Protein AF-A0A920DS34-F1 (afdb_monomer_lite)

Sequence (69 aa):
MRLIPHAQGTELELKAGKIKSGSLTVQVFEAKAPKEEYLKGLDEDLVKNAAKDLLVGSMTSAKINGNWE

Structure (mmCIF, N/CA/C/O backbone):
data_AF-A0A920DS34-F1
#
_entry.id   AF-A0A920DS34-F1
#
loop_
_atom_site.group_PDB
_atom_site.id
_atom_site.type_symbol
_atom_site.label_atom_id
_atom_site.label_alt_id
_atom_site.label_comp_id
_atom_site.label_asym_id
_atom_site.label_entity_id
_atom_site.label_seq_id
_atom_site.pdbx_PDB_ins_code
_atom_site.Cartn_x
_atom_site.Cartn_y
_atom_site.Cartn_z
_atom_site.occupancy
_atom_site.B_iso_or_equiv
_atom_site.auth_seq_id
_atom_site.auth_comp_id
_atom_site.auth_asym_id
_atom_site.auth_atom_id
_atom_site.pdbx_PDB_model_num
ATOM 1 N N . MET A 1 1 ? -9.768 -10.586 -6.265 1.00 60.53 1 MET A N 1
ATOM 2 C CA . MET A 1 1 ? -10.462 -9.824 -5.203 1.00 60.53 1 MET A CA 1
ATOM 3 C C . MET A 1 1 ? -9.727 -8.499 -5.049 1.00 60.53 1 MET A C 1
ATOM 5 O O . MET A 1 1 ? -8.510 -8.548 -4.971 1.00 60.53 1 MET A O 1
ATOM 9 N N . ARG A 1 2 ? -10.415 -7.350 -5.123 1.00 81.44 2 ARG A N 1
ATOM 10 C CA . ARG A 1 2 ? -9.802 -5.999 -5.058 1.00 81.44 2 ARG A CA 1
ATOM 11 C C . ARG A 1 2 ? -10.149 -5.236 -3.775 1.00 81.44 2 ARG A C 1
ATOM 13 O O . ARG A 1 2 ? -9.661 -4.136 -3.573 1.00 81.44 2 ARG A O 1
ATOM 20 N N . LEU A 1 3 ? -11.005 -5.816 -2.940 1.00 91.12 3 LEU A N 1
ATOM 21 C CA . LEU A 1 3 ? -11.575 -5.173 -1.764 1.00 91.12 3 LEU A CA 1
ATOM 22 C C . LEU A 1 3 ? -10.688 -5.396 -0.546 1.00 91.12 3 LEU A C 1
ATOM 24 O O . LEU A 1 3 ? -10.187 -6.507 -0.346 1.00 91.12 3 LEU A O 1
ATOM 28 N N . ILE A 1 4 ? -10.565 -4.363 0.281 1.00 90.38 4 ILE A N 1
ATOM 29 C CA . ILE A 1 4 ? -10.020 -4.476 1.629 1.00 90.38 4 ILE A CA 1
ATOM 30 C C . ILE A 1 4 ? -11.096 -5.155 2.497 1.00 90.38 4 ILE A C 1
ATOM 32 O O . ILE A 1 4 ? -12.224 -4.653 2.585 1.00 90.38 4 ILE A O 1
ATOM 36 N N . PRO A 1 5 ? -10.805 -6.316 3.114 1.00 86.44 5 PRO A N 1
ATOM 37 C CA . PRO A 1 5 ? -11.763 -6.995 3.980 1.00 86.44 5 PRO A CA 1
ATOM 38 C C . PRO A 1 5 ? -12.248 -6.080 5.106 1.00 86.44 5 PRO A C 1
ATOM 40 O O . PRO A 1 5 ? -11.471 -5.317 5.665 1.00 86.44 5 PRO A O 1
ATOM 43 N N . HIS A 1 6 ? -13.536 -6.168 5.442 1.00 85.06 6 HIS A N 1
ATOM 44 C CA . HIS A 1 6 ? -14.175 -5.393 6.519 1.00 85.06 6 HIS A CA 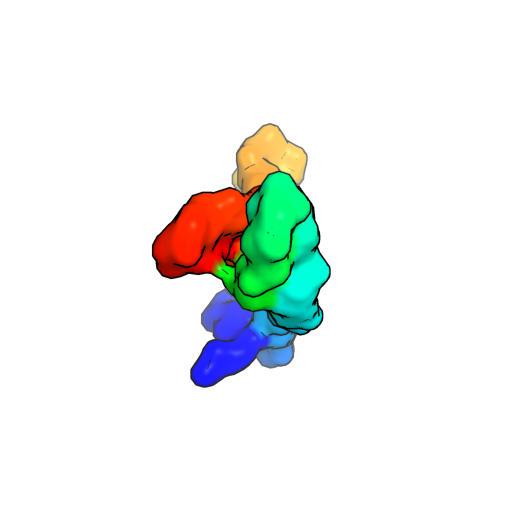1
ATOM 45 C C . HIS A 1 6 ? -14.177 -3.858 6.346 1.00 85.06 6 HIS A C 1
ATOM 47 O O . HIS A 1 6 ? -14.735 -3.158 7.185 1.00 85.06 6 HIS A O 1
ATOM 53 N N . ALA A 1 7 ? -13.698 -3.330 5.216 1.00 86.56 7 ALA A N 1
ATOM 54 C CA . ALA A 1 7 ? -13.655 -1.894 4.933 1.00 86.56 7 ALA A CA 1
ATOM 55 C C . ALA A 1 7 ? -14.873 -1.379 4.137 1.00 86.56 7 ALA A C 1
ATOM 57 O O . ALA A 1 7 ? -14.756 -0.457 3.344 1.00 86.56 7 ALA A O 1
ATOM 58 N N . GLN A 1 8 ? -16.061 -1.972 4.304 1.00 86.31 8 GLN A N 1
ATOM 59 C CA . GLN A 1 8 ? -17.316 -1.486 3.686 1.00 86.31 8 GLN A CA 1
ATOM 60 C C . GLN A 1 8 ? -17.255 -1.278 2.156 1.00 86.31 8 GLN A C 1
ATOM 62 O O . GLN A 1 8 ? -17.921 -0.403 1.611 1.00 86.31 8 GLN A O 1
ATOM 67 N N . GLY A 1 9 ? -16.477 -2.104 1.452 1.00 87.00 9 GLY A N 1
ATOM 68 C CA . GLY A 1 9 ? -16.362 -2.030 -0.004 1.00 87.00 9 GLY A CA 1
ATOM 69 C C . GLY A 1 9 ? -15.226 -1.145 -0.520 1.00 87.00 9 GLY A C 1
ATOM 70 O O . GLY A 1 9 ? -15.110 -1.000 -1.734 1.00 87.00 9 GLY A O 1
ATOM 71 N N . THR A 1 10 ? -14.372 -0.597 0.352 1.00 92.38 10 THR A N 1
ATOM 72 C CA . THR A 1 10 ? -13.159 0.109 -0.077 1.00 92.38 10 THR A CA 1
ATOM 73 C C . THR A 1 10 ? -12.234 -0.825 -0.866 1.00 92.38 10 THR A C 1
ATOM 75 O O . THR A 1 10 ? -11.951 -1.956 -0.453 1.00 92.38 10 THR A O 1
ATOM 78 N N . GLU A 1 11 ? -11.765 -0.357 -2.022 1.00 93.62 11 GLU A N 1
ATOM 79 C CA . GLU A 1 11 ? -10.818 -1.072 -2.878 1.00 93.62 11 GLU A CA 1
ATOM 80 C C . GLU A 1 11 ? -9.363 -0.739 -2.525 1.00 93.62 11 GLU A C 1
ATOM 82 O O . GLU A 1 11 ? -9.049 0.344 -2.035 1.00 93.62 11 GLU A O 1
ATOM 87 N N . LEU A 1 12 ? -8.465 -1.683 -2.811 1.00 93.56 12 LEU A N 1
ATOM 88 C CA . LEU A 1 12 ? -7.026 -1.445 -2.828 1.00 93.56 12 LEU A CA 1
ATOM 89 C C . LEU A 1 12 ? -6.687 -0.419 -3.911 1.00 93.56 12 LEU A C 1
ATOM 91 O O . LEU A 1 12 ? -7.133 -0.534 -5.056 1.00 93.56 12 LEU A O 1
ATOM 95 N N . GLU A 1 13 ? -5.813 0.525 -3.584 1.00 94.38 13 GLU A N 1
ATOM 96 C CA . GLU A 1 13 ? -5.184 1.361 -4.597 1.00 94.38 13 GLU A CA 1
ATOM 97 C C . GLU A 1 13 ? -4.188 0.500 -5.383 1.00 94.38 13 GLU A C 1
ATOM 99 O O . GLU A 1 13 ? -3.237 -0.030 -4.809 1.00 94.38 13 GLU A O 1
ATOM 104 N N . LEU A 1 14 ? -4.393 0.347 -6.693 1.00 94.31 14 LEU A N 1
ATOM 105 C CA . LEU A 1 14 ? -3.516 -0.452 -7.549 1.00 94.31 14 LEU A CA 1
ATOM 106 C C . LEU A 1 14 ? -2.969 0.387 -8.701 1.00 94.31 14 LEU A C 1
ATOM 108 O O . LEU A 1 14 ? -3.723 0.965 -9.485 1.00 94.31 14 LEU A O 1
ATOM 112 N N . LYS A 1 15 ? -1.644 0.408 -8.833 1.00 95.06 15 LYS A N 1
ATOM 113 C CA . LYS A 1 15 ? -0.929 1.055 -9.936 1.00 95.06 15 LYS A CA 1
ATOM 114 C C . LYS A 1 15 ? -0.032 0.041 -10.621 1.00 95.06 15 LYS A C 1
ATOM 116 O O . LYS A 1 15 ? 0.489 -0.864 -9.981 1.00 95.06 15 LYS A O 1
ATOM 121 N N . ALA A 1 16 ? 0.155 0.203 -11.925 1.00 94.88 16 ALA A N 1
ATOM 122 C CA . ALA A 1 16 ? 1.083 -0.598 -12.706 1.00 94.88 16 ALA A CA 1
ATOM 123 C C . ALA A 1 16 ? 1.757 0.264 -13.770 1.00 94.88 16 ALA A C 1
ATOM 125 O O . ALA A 1 16 ? 1.187 1.241 -14.258 1.00 94.88 16 ALA A O 1
ATOM 126 N N . GLY A 1 17 ? 2.983 -0.092 -14.131 1.00 94.44 17 GLY A N 1
ATOM 127 C CA . GLY A 1 17 ? 3.767 0.670 -15.086 1.00 94.44 17 GLY A CA 1
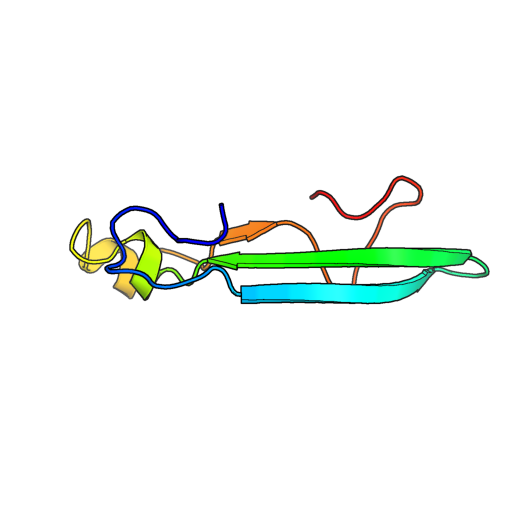ATOM 128 C C . GLY A 1 17 ? 5.104 0.023 -15.403 1.00 94.44 17 GLY A C 1
ATOM 129 O O . GLY A 1 17 ? 5.292 -1.187 -15.273 1.00 94.44 17 GLY A O 1
ATOM 130 N N . LYS A 1 18 ? 6.036 0.851 -15.872 1.00 92.94 18 LYS A N 1
ATOM 131 C CA . LYS A 1 18 ? 7.392 0.433 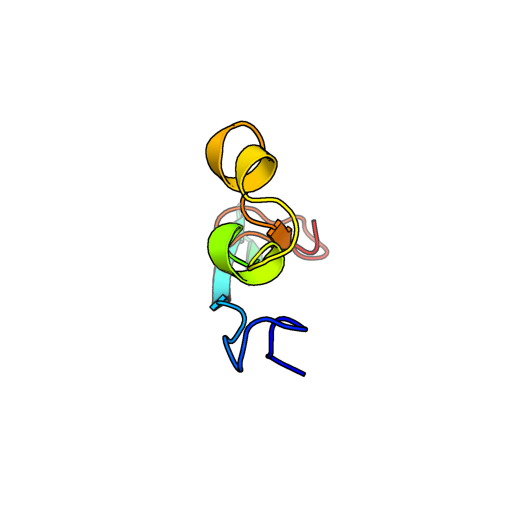-16.223 1.00 92.94 18 LYS A CA 1
ATOM 132 C C . LYS A 1 18 ? 8.397 1.447 -15.695 1.00 92.94 18 LYS A C 1
ATOM 134 O O . LYS A 1 18 ? 8.176 2.646 -15.848 1.00 92.94 18 LYS A O 1
ATOM 139 N N . ILE A 1 19 ? 9.512 0.966 -15.156 1.00 91.88 19 ILE A N 1
ATOM 140 C CA . ILE A 1 19 ? 10.662 1.798 -14.779 1.00 91.88 19 ILE A CA 1
ATOM 141 C C . ILE A 1 19 ? 11.907 1.384 -15.559 1.00 91.88 19 ILE A C 1
ATOM 143 O O . ILE A 1 19 ? 12.023 0.243 -16.014 1.00 91.88 19 ILE A O 1
ATOM 147 N N . LYS A 1 20 ? 12.849 2.318 -15.715 1.00 89.31 20 LYS A N 1
ATOM 148 C CA . LYS A 1 20 ? 14.175 2.027 -16.267 1.00 89.31 20 LYS A CA 1
ATOM 149 C C . LYS A 1 20 ? 15.141 1.692 -15.137 1.00 89.31 20 LYS A C 1
ATOM 151 O O . LYS A 1 20 ? 15.284 2.476 -14.207 1.00 89.31 20 LYS A O 1
ATOM 156 N N . SER A 1 21 ? 15.830 0.563 -15.260 1.00 83.25 21 SER A N 1
ATOM 157 C CA . SER A 1 21 ? 16.924 0.156 -14.378 1.00 83.25 21 SER A CA 1
ATOM 158 C C . SER A 1 21 ? 18.150 -0.153 -15.238 1.00 83.25 21 SER A C 1
ATOM 160 O O . SER A 1 21 ? 18.237 -1.198 -15.886 1.00 83.25 21 SER A O 1
ATOM 162 N N . GLY A 1 22 ? 19.056 0.823 -15.345 1.00 84.56 22 GLY A N 1
ATOM 163 C CA . GLY A 1 22 ? 20.140 0.803 -16.329 1.00 84.56 22 GLY A CA 1
ATOM 164 C C . GLY A 1 22 ? 19.607 0.756 -17.767 1.00 84.56 22 GLY A C 1
ATOM 165 O O . GLY A 1 22 ? 18.861 1.640 -18.190 1.00 84.56 22 GLY A O 1
ATOM 166 N N . SER A 1 23 ? 19.983 -0.281 -18.519 1.00 87.38 23 SER A N 1
ATOM 167 C CA . SER A 1 23 ? 19.492 -0.544 -19.882 1.00 87.38 23 SER A CA 1
ATOM 168 C C . SER A 1 23 ? 18.181 -1.338 -19.923 1.00 87.38 23 SER A C 1
ATOM 170 O O . SER A 1 23 ? 17.579 -1.472 -20.989 1.00 87.38 23 SER A O 1
ATOM 172 N N . LEU A 1 24 ? 17.724 -1.867 -18.784 1.00 86.06 24 LEU A N 1
ATOM 173 C CA . LEU A 1 24 ? 16.544 -2.720 -18.706 1.00 86.06 24 LEU A CA 1
ATOM 174 C C . LEU A 1 24 ? 15.287 -1.894 -18.432 1.00 86.06 24 LEU A C 1
ATOM 176 O O . LEU A 1 24 ? 15.290 -0.947 -17.646 1.00 86.06 24 LEU A O 1
ATOM 180 N N . THR A 1 25 ? 14.185 -2.288 -19.068 1.00 89.69 25 THR A N 1
ATOM 181 C CA . THR A 1 25 ? 12.843 -1.805 -18.730 1.00 89.69 25 THR A CA 1
ATOM 182 C C . THR A 1 25 ? 12.136 -2.889 -17.934 1.00 89.69 25 THR A C 1
ATOM 184 O O . THR A 1 25 ? 11.911 -3.982 -18.453 1.00 89.69 25 THR A O 1
ATOM 187 N N . VAL A 1 26 ? 11.785 -2.589 -16.687 1.00 90.12 26 VAL A N 1
ATOM 188 C CA . VAL A 1 26 ? 11.170 -3.544 -15.760 1.00 90.12 26 VAL A CA 1
ATOM 189 C C . VAL A 1 26 ? 9.705 -3.178 -15.564 1.00 90.12 26 VAL A C 1
ATOM 191 O O . VAL A 1 26 ? 9.370 -2.004 -15.412 1.00 90.12 26 VAL A O 1
ATOM 194 N N . GLN A 1 27 ? 8.832 -4.182 -15.607 1.00 92.25 27 GLN A N 1
ATOM 195 C CA . GLN A 1 27 ? 7.413 -4.027 -15.293 1.00 92.25 27 GLN A CA 1
ATOM 196 C C . GLN A 1 27 ? 7.244 -3.976 -13.778 1.00 92.25 27 GLN A C 1
ATOM 198 O O . GLN A 1 27 ? 7.816 -4.804 -13.071 1.00 92.25 27 GLN A O 1
ATOM 203 N N . VAL A 1 28 ? 6.471 -3.005 -13.305 1.00 94.00 28 VAL A N 1
ATOM 204 C CA . VAL A 1 28 ? 6.246 -2.764 -11.881 1.00 94.00 28 VAL A CA 1
ATOM 205 C C . VAL A 1 28 ? 4.769 -2.599 -11.586 1.00 94.00 28 VAL A C 1
ATOM 207 O O . VAL A 1 28 ? 4.005 -2.126 -12.431 1.00 94.00 28 VAL A O 1
ATOM 210 N N . PHE A 1 29 ? 4.381 -2.954 -10.370 1.00 95.12 29 PHE A N 1
ATOM 211 C CA . PHE A 1 29 ? 3.097 -2.588 -9.791 1.00 95.12 29 PHE A CA 1
ATOM 212 C C . PHE A 1 29 ? 3.257 -2.166 -8.330 1.00 95.12 29 PHE A C 1
ATOM 214 O O . PHE A 1 29 ? 4.248 -2.493 -7.686 1.00 95.12 29 PHE A O 1
ATOM 221 N N . GLU A 1 30 ? 2.278 -1.446 -7.809 1.00 94.75 30 GLU A N 1
ATOM 222 C CA . GLU A 1 30 ? 2.179 -1.115 -6.393 1.00 94.75 30 GLU A CA 1
ATOM 223 C C . GLU A 1 30 ? 0.726 -1.290 -5.978 1.00 94.75 30 GLU A C 1
ATOM 225 O O . GLU A 1 30 ? -0.175 -0.711 -6.594 1.00 94.75 30 GLU A O 1
ATOM 230 N N . ALA A 1 31 ? 0.509 -2.126 -4.968 1.00 94.19 31 ALA A N 1
ATOM 231 C CA . ALA A 1 31 ? -0.769 -2.263 -4.296 1.00 94.19 31 ALA A CA 1
ATOM 232 C C . ALA A 1 31 ? -0.669 -1.596 -2.926 1.00 94.19 31 ALA A C 1
ATOM 234 O O . ALA A 1 31 ? 0.258 -1.876 -2.165 1.00 94.19 31 ALA A O 1
ATOM 235 N N . LYS A 1 32 ? -1.633 -0.735 -2.608 1.00 94.81 32 LYS A N 1
ATOM 236 C CA . LYS A 1 32 ? -1.685 0.010 -1.355 1.00 94.81 32 LYS A CA 1
ATOM 237 C C . LYS A 1 32 ? -3.020 -0.209 -0.644 1.00 94.81 32 LYS A C 1
ATOM 239 O O . LYS A 1 32 ? -4.087 -0.040 -1.236 1.00 94.81 32 LYS A O 1
ATOM 244 N N . ALA A 1 33 ? -2.944 -0.536 0.645 1.00 95.25 33 ALA A N 1
ATOM 245 C CA . ALA A 1 33 ? -4.068 -0.520 1.574 1.00 95.25 33 ALA A CA 1
ATOM 246 C C . ALA A 1 33 ? -3.851 0.594 2.617 1.00 95.25 33 ALA A C 1
ATOM 248 O O . ALA A 1 33 ?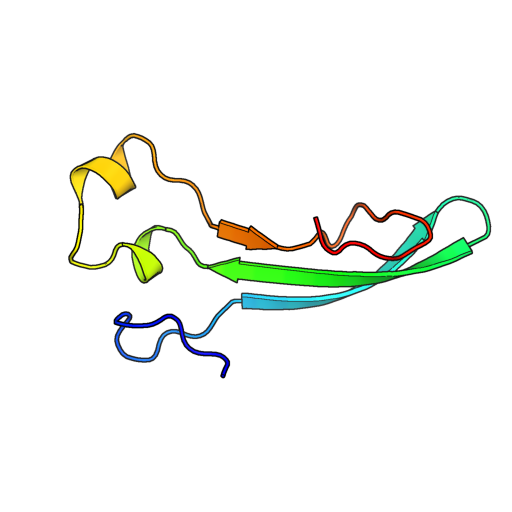 -2.928 0.478 3.433 1.00 95.25 33 ALA A O 1
ATOM 249 N N . PRO A 1 34 ? -4.667 1.664 2.610 1.00 9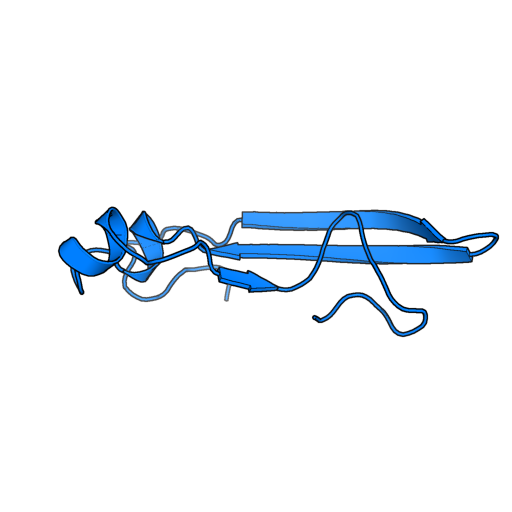4.06 34 PRO A N 1
ATOM 250 C CA . PRO A 1 34 ? -4.582 2.722 3.611 1.00 94.06 34 PRO A CA 1
ATOM 251 C C . PRO A 1 34 ? -4.872 2.191 5.015 1.00 94.06 34 PRO A C 1
ATOM 253 O O . PRO A 1 34 ? -5.808 1.407 5.208 1.00 94.06 34 PRO A O 1
ATOM 256 N N . LYS A 1 35 ? -4.090 2.623 6.005 1.00 94.25 35 LYS A N 1
ATOM 257 C CA . LYS A 1 35 ? -4.258 2.176 7.398 1.00 94.25 35 LYS A CA 1
ATOM 258 C C . LYS A 1 35 ? -5.604 2.530 8.004 1.00 94.25 35 LYS A C 1
ATOM 260 O O . LYS A 1 35 ? -6.139 1.749 8.782 1.00 94.25 35 LYS A O 1
ATOM 265 N N . GLU A 1 36 ? -6.177 3.657 7.605 1.00 93.19 36 GLU A N 1
ATOM 266 C CA . GLU A 1 36 ? -7.498 4.104 8.037 1.00 93.19 36 GLU A CA 1
ATOM 267 C C . GLU A 1 36 ? -8.601 3.143 7.571 1.00 93.19 36 GLU A C 1
ATOM 269 O O . GLU A 1 36 ? -9.641 3.040 8.217 1.00 93.19 36 GLU A O 1
ATOM 274 N N . GLU A 1 37 ? -8.359 2.413 6.479 1.00 93.75 37 GLU A N 1
ATOM 275 C CA . GLU A 1 37 ? -9.329 1.515 5.858 1.00 93.75 37 GLU A CA 1
ATOM 276 C C . GLU A 1 37 ? -9.172 0.079 6.360 1.00 93.75 37 GLU A C 1
ATOM 278 O O . GLU A 1 37 ? -10.157 -0.532 6.773 1.00 93.75 37 GLU A O 1
ATOM 283 N N . TYR A 1 38 ? -7.949 -0.469 6.391 1.00 91.56 38 TYR A N 1
ATOM 284 C CA . TYR A 1 38 ? -7.756 -1.858 6.834 1.00 91.56 38 TYR A CA 1
ATOM 285 C C . TYR A 1 38 ? -7.816 -2.032 8.364 1.00 91.56 38 TYR A C 1
ATOM 287 O O . TYR A 1 38 ? -8.039 -3.148 8.831 1.00 91.56 38 TYR A O 1
ATOM 295 N N . LEU A 1 39 ? -7.654 -0.956 9.147 1.00 93.19 39 LEU A N 1
ATOM 296 C CA . LEU A 1 39 ? -7.866 -0.954 10.607 1.00 93.19 39 LEU A CA 1
ATOM 297 C C . LEU A 1 39 ? -9.204 -0.330 11.023 1.00 93.19 39 LEU A C 1
ATOM 299 O O . LEU A 1 39 ? -9.439 -0.113 12.215 1.00 93.19 39 LEU A O 1
ATOM 303 N N . LYS A 1 40 ? -10.089 -0.030 10.069 1.00 90.12 40 LYS A N 1
ATOM 304 C CA . LYS A 1 40 ? -11.367 0.633 10.335 1.00 90.12 40 LYS A CA 1
ATOM 305 C C . LYS A 1 40 ? -12.196 -0.158 11.349 1.00 90.12 40 LYS A C 1
ATOM 307 O O . LYS A 1 40 ? -12.616 -1.281 11.084 1.00 90.12 40 LYS A O 1
ATOM 312 N N . GLY A 1 41 ? -12.446 0.446 12.510 1.00 88.38 41 GLY A N 1
ATOM 313 C CA . GLY A 1 41 ? -13.210 -0.173 13.597 1.00 88.38 41 GLY A CA 1
ATOM 314 C C . GLY A 1 41 ? -12.481 -1.289 14.357 1.00 88.38 41 GLY A C 1
ATOM 315 O O . GLY A 1 41 ? -13.124 -1.970 15.151 1.00 88.38 41 GLY A O 1
ATOM 316 N N . LEU A 1 42 ? -11.177 -1.485 14.126 1.00 89.69 42 LEU A N 1
ATOM 317 C CA . LEU A 1 42 ? -10.357 -2.464 14.847 1.00 89.69 42 LEU A CA 1
ATOM 318 C C . LEU A 1 42 ? -9.510 -1.810 15.941 1.00 89.69 42 LEU A C 1
ATOM 320 O O . LEU A 1 42 ? -9.562 -2.252 17.084 1.00 89.69 42 LEU A O 1
ATOM 324 N N . ASP A 1 43 ? -8.733 -0.777 15.600 1.00 87.94 43 ASP A N 1
ATOM 325 C CA . ASP A 1 43 ? -7.774 -0.179 16.537 1.00 87.94 43 ASP A CA 1
ATOM 326 C C . ASP A 1 43 ? -7.467 1.288 16.180 1.00 87.94 43 ASP A C 1
ATOM 328 O O . ASP A 1 43 ? -6.554 1.600 15.410 1.00 87.94 43 ASP A O 1
ATOM 332 N N . GLU A 1 44 ? -8.274 2.210 16.715 1.00 90.25 44 GLU A N 1
ATOM 333 C CA . GLU A 1 44 ? -8.142 3.647 16.438 1.00 90.25 44 GLU A CA 1
ATOM 334 C C . GLU A 1 44 ? -6.838 4.250 16.972 1.00 90.25 44 GLU A C 1
ATOM 336 O O . GLU A 1 44 ? -6.292 5.182 16.371 1.00 90.25 44 GLU A O 1
ATOM 341 N N . ASP A 1 45 ? -6.340 3.736 18.096 1.00 93.25 45 ASP A N 1
ATOM 342 C CA . ASP A 1 45 ? -5.106 4.219 18.704 1.00 93.25 45 ASP A CA 1
ATOM 343 C C . ASP A 1 45 ? -3.902 3.787 17.869 1.00 93.25 45 ASP A C 1
ATOM 345 O O . ASP A 1 45 ? -2.997 4.591 17.623 1.00 93.25 45 ASP A O 1
ATOM 349 N N . LEU A 1 46 ? -3.912 2.560 17.347 1.00 91.69 46 LEU A N 1
ATOM 350 C CA . LEU A 1 46 ? -2.890 2.083 16.424 1.00 91.69 46 LEU A CA 1
ATOM 351 C C . LEU A 1 46 ? -2.869 2.902 15.125 1.00 91.69 46 LEU A C 1
ATOM 353 O O . LEU A 1 46 ? -1.785 3.304 14.690 1.00 91.69 46 LEU A O 1
ATOM 357 N N . VAL A 1 47 ? -4.035 3.210 14.537 1.00 92.31 47 VAL A N 1
ATOM 358 C CA . VAL A 1 47 ? -4.150 4.060 13.330 1.00 92.31 47 VAL A CA 1
ATOM 359 C C . VAL A 1 47 ? -3.475 5.418 13.537 1.00 92.31 47 VAL A C 1
ATOM 361 O O . VAL A 1 47 ? -2.692 5.862 12.686 1.00 92.31 47 VAL A O 1
ATOM 364 N N . LYS A 1 48 ? -3.752 6.062 14.678 1.00 91.88 48 LYS A N 1
ATOM 365 C CA . LYS A 1 48 ? -3.245 7.401 15.010 1.00 91.88 48 LYS A CA 1
ATOM 366 C C . LYS A 1 48 ? -1.749 7.403 15.310 1.00 91.88 48 LYS A C 1
ATOM 368 O O . LYS A 1 48 ? -1.050 8.312 14.870 1.00 91.88 48 LYS A O 1
ATOM 373 N N . ASN A 1 49 ? -1.259 6.400 16.037 1.00 93.25 49 ASN A N 1
ATOM 374 C CA . ASN A 1 49 ? 0.041 6.506 16.697 1.00 93.25 49 ASN A CA 1
ATOM 375 C C . ASN A 1 49 ? 1.174 5.718 16.027 1.00 93.25 49 ASN A C 1
ATOM 377 O O . ASN A 1 49 ? 2.328 6.122 16.160 1.00 93.25 49 ASN A O 1
ATOM 381 N N . ALA A 1 50 ? 0.895 4.608 15.331 1.00 91.25 50 ALA A N 1
ATOM 382 C CA . ALA A 1 50 ? 1.980 3.722 14.883 1.00 91.25 50 ALA A CA 1
ATOM 383 C C . ALA A 1 50 ? 1.759 2.998 13.547 1.00 91.25 50 ALA A C 1
ATOM 385 O O . ALA A 1 50 ? 2.742 2.618 12.905 1.00 91.25 50 ALA A O 1
ATOM 386 N N . ALA A 1 51 ? 0.517 2.810 13.094 1.00 94.19 51 ALA A N 1
ATOM 387 C CA . ALA A 1 51 ? 0.261 2.126 11.834 1.00 94.19 51 ALA A CA 1
ATOM 388 C C . ALA A 1 51 ? 0.769 2.920 10.625 1.00 94.19 51 ALA A C 1
ATOM 390 O O . ALA A 1 51 ? 0.803 4.159 10.601 1.00 94.19 51 ALA A O 1
ATOM 391 N N . LYS A 1 52 ? 1.111 2.159 9.589 1.00 95.00 52 LYS A N 1
ATOM 392 C CA . LYS A 1 52 ? 1.494 2.631 8.261 1.00 95.00 52 LYS A CA 1
ATOM 393 C C . LYS A 1 52 ? 0.599 1.958 7.237 1.00 95.00 52 LYS A C 1
ATOM 395 O O . LYS A 1 52 ? 0.075 0.881 7.499 1.00 95.00 52 LYS A O 1
ATOM 400 N N . ASP A 1 53 ? 0.479 2.573 6.073 1.00 95.00 53 ASP A N 1
ATOM 401 C CA . ASP A 1 53 ? -0.164 1.926 4.937 1.00 95.00 53 ASP A CA 1
ATOM 402 C C . ASP A 1 53 ? 0.563 0.619 4.610 1.00 95.00 53 ASP A C 1
ATOM 404 O O . ASP A 1 53 ? 1.797 0.552 4.653 1.00 95.00 53 ASP A O 1
ATOM 408 N N . LEU A 1 54 ? -0.203 -0.421 4.287 1.00 93.62 54 LEU A N 1
ATOM 409 C CA . LEU A 1 54 ? 0.374 -1.659 3.784 1.00 93.62 54 LEU A CA 1
ATOM 410 C C . LEU A 1 54 ? 0.628 -1.480 2.294 1.00 93.62 54 LEU A C 1
ATOM 412 O O . LEU A 1 54 ? -0.280 -1.136 1.535 1.00 93.62 54 LEU A O 1
ATOM 416 N N . LEU A 1 55 ? 1.873 -1.705 1.895 1.00 93.94 55 LEU A N 1
ATOM 417 C CA . LEU A 1 55 ? 2.341 -1.570 0.525 1.00 93.94 55 LEU A CA 1
ATOM 418 C C . LEU A 1 55 ? 2.917 -2.911 0.081 1.00 93.94 55 LEU A C 1
ATOM 420 O O . LEU A 1 55 ? 3.616 -3.566 0.853 1.00 93.94 55 LEU A O 1
ATOM 424 N N . VAL A 1 56 ? 2.616 -3.304 -1.152 1.00 93.50 56 VAL A N 1
ATOM 425 C CA . VAL A 1 56 ? 3.275 -4.417 -1.837 1.00 93.50 56 VAL A CA 1
ATOM 426 C C . VAL A 1 56 ? 3.739 -3.917 -3.188 1.00 93.50 56 VAL A C 1
ATOM 428 O O . VAL A 1 56 ? 2.936 -3.422 -3.987 1.00 93.50 56 VAL A O 1
ATOM 431 N N . GLY A 1 57 ? 5.029 -4.078 -3.438 1.00 93.44 57 GLY A N 1
ATOM 432 C CA . GLY A 1 57 ? 5.684 -3.546 -4.607 1.00 93.44 57 GLY A CA 1
ATOM 433 C C . GLY A 1 57 ? 5.872 -2.044 -4.586 1.00 93.44 57 GLY A C 1
ATOM 434 O O . GLY A 1 57 ? 5.515 -1.331 -3.650 1.00 93.44 57 GLY A O 1
ATOM 435 N 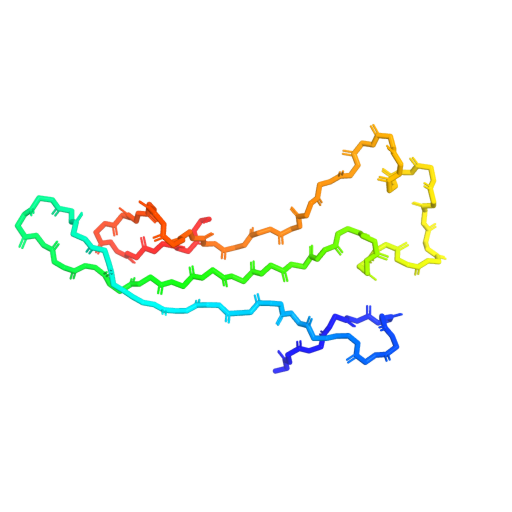N . SER A 1 58 ? 6.517 -1.566 -5.642 1.00 92.69 58 SER A N 1
ATOM 436 C CA . SER A 1 58 ? 6.961 -0.183 -5.755 1.00 92.69 58 SER A CA 1
ATOM 437 C C . SER A 1 58 ? 6.920 0.299 -7.194 1.00 92.69 58 SER A C 1
ATOM 439 O O . SER A 1 58 ? 7.479 -0.329 -8.094 1.00 92.69 58 SER A O 1
ATOM 441 N N . MET A 1 59 ? 6.338 1.478 -7.408 1.00 93.62 59 MET A N 1
ATOM 442 C CA . MET A 1 59 ? 6.376 2.148 -8.713 1.00 93.62 59 MET A CA 1
ATOM 443 C C . MET A 1 59 ? 7.739 2.772 -9.054 1.00 93.62 59 MET A C 1
ATOM 445 O O . MET A 1 59 ? 7.896 3.304 -10.152 1.00 93.62 59 MET A O 1
ATOM 449 N N . THR A 1 60 ? 8.713 2.747 -8.140 1.00 91.12 60 THR A N 1
ATOM 450 C CA . THR A 1 60 ? 10.006 3.443 -8.288 1.00 91.12 60 THR A CA 1
ATOM 451 C C . THR A 1 60 ? 11.220 2.534 -8.121 1.00 91.12 60 THR A C 1
ATOM 453 O O . THR A 1 60 ? 12.310 2.904 -8.553 1.00 91.12 60 THR A O 1
ATOM 456 N N . SER A 1 61 ? 11.046 1.344 -7.545 1.00 87.12 61 SER A N 1
ATOM 457 C CA . SER A 1 61 ? 12.113 0.373 -7.315 1.00 87.12 61 SER A CA 1
ATOM 458 C C . SER A 1 61 ? 11.703 -1.018 -7.787 1.00 87.12 61 SER A C 1
ATOM 460 O O . SER A 1 61 ? 10.569 -1.447 -7.592 1.00 87.12 61 SER A O 1
ATOM 462 N N . ALA A 1 62 ? 12.637 -1.736 -8.410 1.00 85.88 62 ALA A N 1
ATOM 463 C CA . ALA A 1 62 ? 12.440 -3.115 -8.835 1.00 85.88 62 ALA A CA 1
ATOM 464 C C . ALA A 1 62 ? 13.770 -3.867 -8.895 1.00 85.88 62 ALA A C 1
ATOM 466 O O . ALA A 1 62 ? 14.805 -3.301 -9.258 1.00 85.88 62 ALA A O 1
ATOM 467 N N . LYS A 1 63 ? 13.721 -5.166 -8.604 1.00 80.50 63 LYS A N 1
ATOM 468 C CA . LYS A 1 63 ? 14.797 -6.115 -8.897 1.00 80.50 63 LYS A CA 1
ATOM 469 C C . LYS A 1 63 ? 14.597 -6.694 -10.301 1.00 80.50 63 LYS A C 1
ATOM 471 O O . LYS A 1 63 ? 13.551 -6.531 -10.928 1.00 80.50 63 LYS A O 1
ATOM 476 N N . ILE A 1 64 ? 15.615 -7.384 -10.816 1.00 70.19 64 ILE A N 1
ATOM 477 C CA . ILE A 1 64 ? 15.597 -7.965 -12.174 1.00 70.19 64 ILE A CA 1
ATOM 478 C C . ILE A 1 64 ? 14.448 -8.977 -12.337 1.00 70.19 64 ILE A C 1
ATOM 480 O O . ILE A 1 64 ? 13.872 -9.100 -13.413 1.00 70.19 64 ILE A O 1
ATOM 484 N N . ASN A 1 65 ? 14.079 -9.666 -11.257 1.00 75.69 65 ASN A N 1
ATOM 485 C CA . ASN A 1 65 ? 12.978 -10.627 -11.199 1.00 75.69 65 ASN A CA 1
ATOM 486 C C . ASN A 1 65 ? 11.618 -10.001 -10.816 1.00 75.69 65 ASN A C 1
ATOM 488 O O . ASN A 1 65 ? 10.678 -10.735 -10.516 1.00 75.69 65 ASN A O 1
ATOM 492 N N . GLY A 1 66 ? 11.496 -8.669 -10.837 1.00 72.44 66 GLY A N 1
ATOM 493 C CA . GLY A 1 66 ? 10.271 -7.937 -10.513 1.00 72.44 66 GLY A CA 1
ATOM 494 C C . GLY A 1 66 ? 10.373 -7.126 -9.222 1.00 72.44 66 GLY A C 1
ATOM 495 O O . GLY A 1 66 ? 11.452 -6.918 -8.669 1.00 72.44 66 GLY A O 1
ATOM 496 N N . ASN A 1 67 ? 9.231 -6.635 -8.753 1.00 86.69 67 ASN A N 1
ATOM 497 C CA . ASN A 1 67 ? 9.133 -5.717 -7.622 1.00 86.69 67 ASN A CA 1
ATOM 498 C C . ASN A 1 67 ? 8.110 -6.209 -6.587 1.00 86.69 67 ASN A C 1
ATOM 500 O O . ASN A 1 67 ? 7.292 -5.439 -6.125 1.00 86.69 67 ASN A O 1
ATOM 504 N N . TRP A 1 68 ? 8.116 -7.499 -6.259 1.00 73.81 68 TRP A N 1
ATOM 505 C CA . TRP A 1 68 ? 7.127 -8.112 -5.357 1.00 73.81 68 TRP A CA 1
ATOM 506 C C . TRP A 1 68 ? 7.357 -7.835 -3.859 1.00 73.81 68 TRP A C 1
ATOM 508 O O . TRP A 1 68 ? 6.617 -8.369 -3.037 1.00 73.81 68 TRP A O 1
ATOM 518 N N . GLU A 1 69 ? 8.389 -7.059 -3.516 1.00 69.94 69 GLU A N 1
ATOM 519 C CA . GLU A 1 69 ? 8.742 -6.686 -2.135 1.00 69.94 69 GLU A CA 1
ATOM 520 C C . GLU A 1 69 ? 8.005 -5.435 -1.662 1.00 69.94 69 GLU A C 1
ATOM 522 O O . GLU A 1 69 ? 7.786 -4.525 -2.494 1.00 69.94 69 GLU A O 1
#

pLDDT: mean 89.3, std 6.93, range [60.53, 95.25]

Secondary structure (DSSP, 8-state):
--BPTTSTTPBPEEEEEEEEETTEEEEEEEEEE-HHHHTTTT-HHHHHHT---EEEE-SS--BTTB---

Foldseek 3Di:
DQAQPPQPGDGWDKDWDWDDDPPDIATWMKTKDALCRNCPVPDPPCNPPPDDIDMAFDPYDADPVYTRD

Radius of gyration: 14.8 Å; chains: 1; bounding box: 38×18×39 Å